Protein AF-A0A2N5KLE1-F1 (afdb_monomer_lite)

Foldseek 3Di:
DDDPDDDPDDPDDDDDLVVDPPSVVDDDAAAECQLPDDPPDPDDPVHHYHVHDDDDPPDPVVPPDPD

Secondary structure (DSSP, 8-state):
----------S-----GGG-S-GGG----EEESGGG--TTS---TTSEEESSPPPPPSSTTT-TT--

Sequence (67 aa):
MGLQRLDHRPLLVLVHAGSMDGLSRFEPAADIFASRAQPWDHMNPELAKMPEMPPLPDNELFRIRQG

Structure (mmCIF, N/CA/C/O backbone):
data_AF-A0A2N5KLE1-F1
#
_entry.id   AF-A0A2N5KLE1-F1
#
loop_
_atom_site.group_PDB
_atom_site.id
_atom_site.type_symbol
_atom_site.label_atom_id
_atom_site.label_alt_id
_atom_site.label_comp_id
_atom_site.label_asym_id
_atom_site.label_entity_id
_atom_site.label_seq_id
_atom_site.pdbx_PDB_ins_code
_atom_site.Cartn_x
_atom_site.Cartn_y
_atom_site.Cartn_z
_atom_site.occupancy
_atom_site.B_iso_or_equiv
_atom_site.auth_seq_id
_atom_site.auth_comp_id
_atom_site.auth_asym_id
_atom_site.auth_atom_id
_atom_site.pdbx_PDB_model_num
ATOM 1 N N . MET A 1 1 ? -33.761 -27.380 -18.968 1.00 38.03 1 MET A N 1
ATOM 2 C CA . MET A 1 1 ? -32.319 -27.573 -18.703 1.00 38.03 1 MET A CA 1
ATOM 3 C C . MET A 1 1 ? -31.810 -26.258 -18.127 1.00 38.03 1 MET A C 1
ATOM 5 O O . MET A 1 1 ? -31.846 -25.262 -18.833 1.00 38.03 1 MET A O 1
ATOM 9 N N . GLY A 1 2 ? -31.579 -26.204 -16.813 1.00 41.84 2 GLY A N 1
ATOM 10 C CA . GLY A 1 2 ? -31.504 -24.953 -16.046 1.00 41.84 2 GLY A CA 1
ATOM 11 C C . GLY A 1 2 ? -30.216 -24.165 -16.279 1.00 41.84 2 GLY A C 1
ATOM 12 O O . GLY A 1 2 ? -29.127 -24.708 -16.112 1.00 41.84 2 GLY A O 1
ATOM 13 N N . LEU A 1 3 ? -30.354 -22.883 -16.628 1.00 54.56 3 LEU A N 1
ATOM 14 C CA . LEU A 1 3 ? -29.262 -21.916 -16.561 1.00 54.56 3 LEU A CA 1
ATOM 15 C C . LEU A 1 3 ? -28.939 -21.668 -15.086 1.00 54.56 3 LEU A C 1
ATOM 17 O O . LEU A 1 3 ? -29.729 -21.088 -14.342 1.00 54.56 3 LEU A O 1
ATOM 21 N N . GLN A 1 4 ? -27.792 -22.189 -14.668 1.00 51.72 4 GLN A N 1
ATOM 22 C CA . GLN A 1 4 ? -27.225 -22.006 -13.342 1.00 51.72 4 GLN A CA 1
ATOM 23 C C . GLN A 1 4 ? -27.053 -20.504 -13.071 1.00 51.72 4 GLN A C 1
ATOM 25 O O . GLN A 1 4 ? -26.524 -19.763 -13.898 1.00 51.72 4 GLN A O 1
ATOM 30 N N . ARG A 1 5 ? -27.529 -20.071 -11.904 1.00 53.00 5 ARG A N 1
ATOM 31 C CA . ARG A 1 5 ? -27.419 -18.719 -11.352 1.00 53.00 5 ARG A CA 1
ATOM 32 C C . ARG A 1 5 ? -25.967 -18.230 -11.446 1.00 53.00 5 ARG A C 1
ATOM 34 O O . ARG A 1 5 ? -25.119 -18.764 -10.736 1.00 53.00 5 ARG A O 1
ATOM 41 N N . LEU A 1 6 ? -25.693 -17.230 -12.295 1.00 60.69 6 LEU A N 1
ATOM 42 C CA . LEU A 1 6 ? -24.435 -16.476 -12.255 1.00 60.69 6 LEU A CA 1
ATOM 43 C C . LEU A 1 6 ? -24.244 -16.005 -10.820 1.00 60.69 6 LEU A C 1
ATOM 45 O O . LEU A 1 6 ? -25.097 -15.303 -10.293 1.00 60.69 6 LEU A O 1
ATOM 49 N N . ASP A 1 7 ? -23.182 -16.448 -10.169 1.00 64.62 7 ASP A N 1
ATOM 50 C CA . ASP A 1 7 ? -22.844 -16.023 -8.823 1.00 64.62 7 ASP A CA 1
ATOM 51 C C . ASP A 1 7 ? -22.732 -14.486 -8.792 1.00 64.62 7 ASP A C 1
ATOM 53 O O . ASP A 1 7 ? -21.932 -13.904 -9.515 1.00 64.62 7 ASP A O 1
ATOM 57 N N . HIS A 1 8 ? -23.594 -13.813 -8.026 1.00 64.75 8 HIS A N 1
ATOM 58 C CA . HIS A 1 8 ? -23.690 -12.346 -8.000 1.00 64.75 8 HIS A CA 1
ATOM 59 C C . HIS A 1 8 ? -22.589 -11.685 -7.154 1.00 64.75 8 HIS A C 1
ATOM 61 O O . HIS A 1 8 ? -22.703 -10.505 -6.818 1.00 64.75 8 HIS A O 1
ATOM 67 N N . ARG A 1 9 ? -21.571 -12.436 -6.714 1.00 65.50 9 ARG A N 1
ATOM 68 C CA . ARG A 1 9 ? -20.559 -11.918 -5.794 1.00 65.50 9 ARG A CA 1
ATOM 69 C C . ARG A 1 9 ? -19.464 -11.160 -6.549 1.00 65.50 9 ARG A C 1
ATOM 71 O O . ARG A 1 9 ? -18.992 -11.630 -7.584 1.00 65.50 9 ARG A O 1
ATOM 78 N N . PRO A 1 10 ? -19.035 -9.998 -6.030 1.00 65.25 10 PRO A N 1
ATOM 79 C CA . PRO A 1 10 ? -17.928 -9.259 -6.616 1.00 65.25 10 PRO A CA 1
ATOM 80 C C . PRO A 1 10 ? -16.641 -10.088 -6.534 1.00 65.25 10 PRO A C 1
ATOM 82 O O . PRO A 1 10 ? -16.312 -10.631 -5.481 1.00 65.25 10 PRO A O 1
ATOM 85 N N . LEU A 1 11 ? -15.898 -10.149 -7.641 1.00 72.19 11 LEU A N 1
ATOM 86 C CA . LEU A 1 11 ? -14.576 -10.786 -7.684 1.00 72.19 11 LEU A CA 1
ATOM 87 C C . LEU A 1 11 ? -13.525 -10.045 -6.850 1.00 72.19 11 LEU A C 1
ATOM 89 O O . LEU A 1 11 ? -12.561 -10.650 -6.392 1.00 72.19 11 LEU A O 1
ATOM 93 N N . LEU A 1 12 ? -13.695 -8.734 -6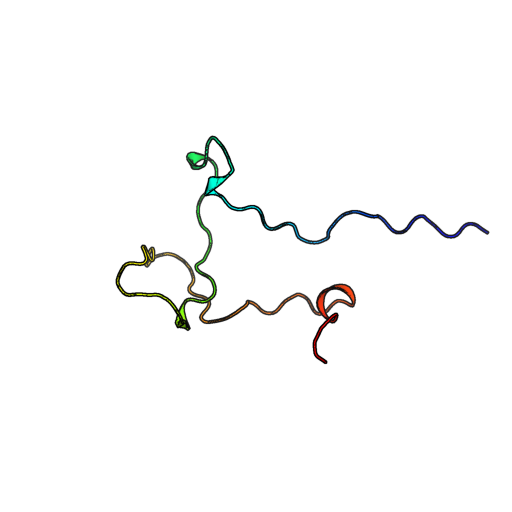.690 1.00 76.69 12 LEU A N 1
ATOM 94 C CA . LEU A 1 12 ? -12.819 -7.868 -5.918 1.00 76.69 12 LEU A CA 1
ATOM 95 C C . LEU A 1 12 ? -13.670 -6.807 -5.226 1.00 76.69 12 LEU A C 1
ATOM 97 O O . LEU A 1 12 ? -14.527 -6.184 -5.854 1.00 76.69 12 LEU A O 1
ATOM 101 N N . VAL A 1 13 ? -13.410 -6.591 -3.940 1.00 81.88 13 VAL A N 1
ATOM 102 C CA . VAL A 1 13 ? -14.005 -5.506 -3.160 1.00 81.88 13 VAL A CA 1
ATOM 103 C C . VAL A 1 13 ? -12.873 -4.674 -2.588 1.00 81.88 13 VAL A C 1
ATOM 105 O O . VAL A 1 13 ? -11.987 -5.198 -1.918 1.00 81.88 13 VAL A O 1
ATOM 108 N N . LEU A 1 14 ? -12.915 -3.375 -2.860 1.00 85.00 14 LEU A N 1
ATOM 109 C CA . LEU A 1 14 ? -12.011 -2.390 -2.286 1.00 85.00 14 LEU A CA 1
ATOM 110 C C . LEU A 1 14 ? -12.777 -1.655 -1.191 1.00 85.00 14 LEU A C 1
ATOM 112 O O . LEU A 1 14 ? -13.831 -1.074 -1.453 1.00 85.00 14 LEU A O 1
ATOM 116 N N . VAL A 1 15 ? -12.261 -1.701 0.032 1.00 88.50 15 VAL A N 1
ATOM 117 C CA . VAL A 1 15 ? -12.842 -1.012 1.187 1.00 88.50 15 VAL A CA 1
ATOM 118 C C . VAL A 1 15 ? -11.826 -0.002 1.690 1.00 88.50 15 VAL A C 1
ATOM 120 O O . VAL A 1 15 ? -10.639 -0.305 1.794 1.00 88.50 15 VAL A O 1
ATOM 123 N N . HIS A 1 16 ? -12.283 1.208 1.994 1.00 89.56 16 HIS A N 1
ATOM 124 C CA . HIS A 1 16 ? -11.416 2.230 2.555 1.00 89.56 16 HIS A CA 1
ATOM 125 C C . HIS A 1 16 ? -11.068 1.875 4.004 1.00 89.56 16 HIS A C 1
ATOM 127 O O . HIS A 1 16 ? -11.956 1.744 4.841 1.00 89.56 16 HIS A O 1
ATOM 133 N N . ALA A 1 17 ? -9.778 1.767 4.325 1.00 88.12 17 ALA A N 1
ATOM 134 C CA . ALA A 1 17 ? -9.339 1.444 5.682 1.00 88.12 17 ALA A CA 1
ATOM 135 C C . ALA A 1 17 ? -9.905 2.434 6.719 1.00 88.12 17 ALA A C 1
ATOM 137 O O . ALA A 1 17 ? -10.373 2.029 7.775 1.00 88.12 17 ALA A O 1
ATOM 138 N N . GLY A 1 18 ? -9.984 3.729 6.394 1.00 87.81 18 GLY A N 1
ATOM 139 C CA . GLY A 1 18 ? -10.534 4.740 7.308 1.00 87.81 18 GLY A CA 1
ATOM 140 C C . GLY A 1 18 ? -12.015 4.562 7.679 1.00 87.81 18 GLY A C 1
ATOM 141 O O . GLY A 1 18 ? -12.484 5.263 8.566 1.00 87.81 18 GLY A O 1
ATOM 142 N N . SER A 1 19 ? -12.757 3.659 7.024 1.00 90.94 19 SER A N 1
ATOM 143 C CA . SER A 1 19 ? -14.125 3.300 7.428 1.00 90.94 19 SER A CA 1
ATOM 144 C C . SER A 1 19 ? -14.204 2.030 8.286 1.00 90.94 19 SER A C 1
ATOM 146 O O . SER A 1 19 ? -15.309 1.567 8.559 1.00 90.94 19 SER A O 1
ATOM 148 N N . MET A 1 20 ? -13.072 1.420 8.652 1.00 89.75 20 MET A N 1
ATOM 149 C CA . MET A 1 20 ? -13.008 0.166 9.409 1.00 89.75 20 MET A CA 1
ATOM 150 C C . MET A 1 20 ? -12.468 0.387 10.824 1.00 89.75 20 MET A C 1
ATOM 152 O O . 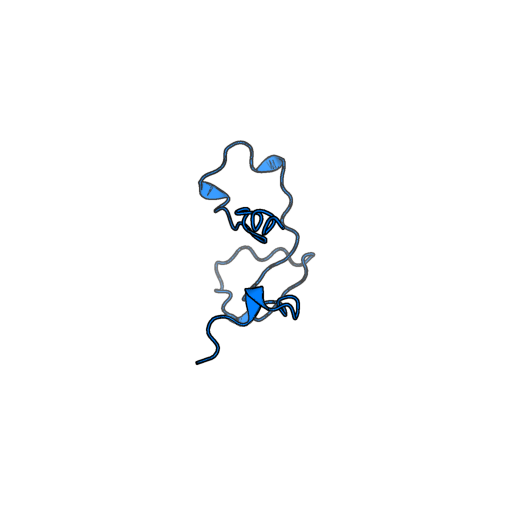MET A 1 20 ? -11.481 1.092 11.024 1.00 89.75 20 MET A O 1
ATOM 156 N N . ASP A 1 21 ? -13.053 -0.311 11.795 1.00 91.69 21 ASP A N 1
ATOM 157 C CA . ASP A 1 21 ? -12.492 -0.419 13.141 1.00 91.69 21 ASP A CA 1
ATOM 158 C C . ASP A 1 21 ? -11.377 -1.478 13.195 1.00 91.69 21 ASP A C 1
ATOM 160 O O . ASP A 1 21 ? -11.409 -2.487 12.487 1.00 91.69 21 ASP A O 1
ATOM 164 N N . GLY A 1 22 ? -10.396 -1.292 14.084 1.00 89.38 22 GLY A N 1
ATOM 165 C CA . GLY A 1 22 ? -9.376 -2.313 14.360 1.00 89.38 22 GLY A CA 1
ATOM 166 C C . GLY A 1 22 ? -8.345 -2.514 13.244 1.00 89.38 22 GLY A C 1
ATOM 167 O O . GLY A 1 22 ? -7.916 -3.642 13.000 1.00 89.38 22 GLY A O 1
ATOM 168 N N . LEU A 1 23 ? -7.919 -1.427 12.596 1.00 86.12 23 LEU A N 1
ATOM 169 C CA . LEU A 1 23 ? -6.944 -1.446 11.496 1.00 86.12 23 LEU A CA 1
ATOM 170 C C . LEU A 1 23 ? -5.600 -2.098 11.828 1.00 86.12 23 LEU A C 1
ATOM 172 O O . LEU A 1 23 ? -4.932 -2.577 10.921 1.00 86.12 23 LEU A O 1
ATOM 176 N N . SER A 1 24 ? -5.235 -2.202 13.108 1.00 89.25 24 SER A N 1
ATOM 177 C CA . SER A 1 24 ? -4.024 -2.908 13.549 1.00 89.25 24 SER A CA 1
ATOM 178 C C . SER A 1 24 ? -3.984 -4.390 13.162 1.00 89.25 24 SER A C 1
ATOM 180 O O . SER A 1 24 ? -2.942 -5.022 13.284 1.00 89.25 24 SER A O 1
ATOM 182 N N . ARG A 1 25 ? -5.106 -4.960 12.709 1.00 88.88 25 ARG A N 1
ATOM 183 C CA . ARG A 1 25 ? -5.201 -6.346 12.229 1.00 88.88 25 ARG A CA 1
ATOM 184 C C . ARG A 1 25 ? -4.771 -6.522 10.773 1.00 88.88 25 ARG A C 1
ATOM 186 O O . ARG A 1 25 ? -4.709 -7.659 10.312 1.00 88.88 25 ARG A O 1
ATOM 193 N N . PHE A 1 26 ? -4.533 -5.431 10.049 1.00 88.69 26 PHE A N 1
ATOM 194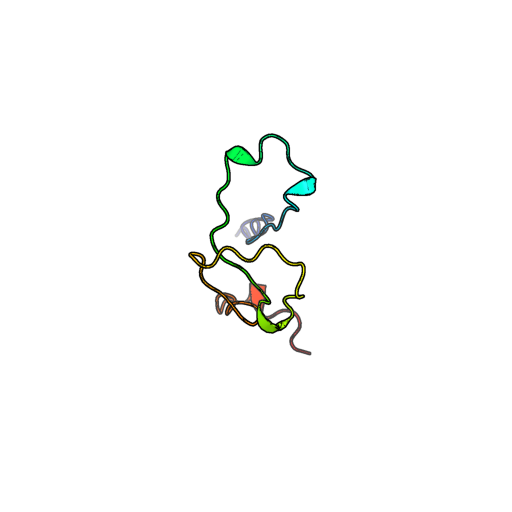 C CA . PHE A 1 26 ? -4.203 -5.454 8.631 1.00 88.69 26 PHE A CA 1
ATOM 195 C C . PHE A 1 26 ? -2.885 -4.721 8.405 1.00 88.69 26 PHE A C 1
ATOM 197 O O . PHE A 1 26 ? -2.772 -3.528 8.674 1.00 88.69 26 PHE A O 1
ATOM 204 N N . GLU A 1 27 ? -1.895 -5.440 7.889 1.00 89.75 27 GLU A N 1
ATOM 205 C CA . GLU A 1 27 ? -0.617 -4.855 7.498 1.00 89.75 27 GLU A CA 1
ATOM 206 C C . GLU A 1 27 ? -0.671 -4.445 6.019 1.00 89.75 27 GLU A C 1
ATOM 208 O O . GLU A 1 27 ? -1.105 -5.242 5.178 1.00 89.75 27 GLU A O 1
ATOM 213 N N . PRO A 1 28 ? -0.264 -3.211 5.670 1.00 91.75 28 PRO A N 1
ATOM 214 C CA . PRO A 1 28 ? -0.144 -2.809 4.276 1.00 91.75 28 PRO A CA 1
ATOM 215 C C . PRO A 1 28 ? 0.845 -3.715 3.536 1.00 91.75 28 PRO A C 1
ATOM 217 O O . PRO A 1 28 ? 1.947 -3.954 4.017 1.00 91.75 28 PRO A O 1
ATOM 220 N N . ALA A 1 29 ? 0.461 -4.203 2.356 1.00 91.94 29 ALA A N 1
ATOM 221 C CA . ALA A 1 29 ? 1.282 -5.138 1.581 1.00 91.94 29 ALA A CA 1
ATOM 222 C C . ALA A 1 29 ? 2.057 -4.471 0.429 1.00 91.94 29 ALA A C 1
ATOM 224 O O . ALA A 1 29 ? 3.078 -4.993 -0.016 1.00 91.94 29 ALA A O 1
ATOM 225 N N . ALA A 1 30 ? 1.564 -3.342 -0.084 1.00 93.06 30 ALA A N 1
ATOM 226 C CA . ALA A 1 30 ? 2.154 -2.623 -1.209 1.00 93.06 30 ALA A CA 1
ATOM 227 C C . ALA A 1 30 ? 1.613 -1.192 -1.287 1.00 93.06 30 ALA A C 1
ATOM 229 O O . ALA A 1 30 ? 0.489 -0.930 -0.853 1.00 93.06 30 ALA A O 1
ATOM 230 N N . ASP A 1 31 ? 2.373 -0.315 -1.940 1.00 94.69 31 ASP A N 1
ATOM 231 C CA . ASP A 1 31 ? 1.898 1.000 -2.367 1.00 94.69 31 ASP A CA 1
ATOM 232 C C . ASP A 1 31 ? 1.569 0.971 -3.859 1.00 94.69 31 ASP A C 1
ATOM 234 O O . ASP A 1 31 ? 2.413 0.614 -4.684 1.00 94.69 31 ASP A O 1
ATOM 238 N N . ILE A 1 32 ? 0.343 1.357 -4.213 1.00 93.94 32 ILE A N 1
ATOM 239 C CA . ILE A 1 32 ? -0.154 1.385 -5.593 1.00 93.94 32 ILE A CA 1
ATOM 240 C C . ILE A 1 32 ? -0.296 2.839 -6.054 1.00 93.94 32 ILE A C 1
ATOM 242 O O . ILE A 1 32 ? -0.667 3.700 -5.262 1.00 93.94 32 ILE A O 1
ATOM 246 N N . PHE A 1 33 ? -0.022 3.109 -7.334 1.00 94.38 33 PHE A N 1
ATOM 247 C CA . PHE A 1 33 ? 0.076 4.461 -7.906 1.00 94.38 33 PHE A CA 1
ATOM 248 C C . PHE A 1 33 ? 1.220 5.306 -7.323 1.00 94.38 33 PHE A C 1
ATOM 250 O O . PHE A 1 33 ? 1.130 6.532 -7.241 1.00 94.38 33 PHE A O 1
ATOM 257 N N . ALA A 1 34 ? 2.330 4.656 -6.965 1.00 96.00 34 ALA A N 1
ATOM 258 C CA . ALA A 1 34 ? 3.495 5.305 -6.367 1.00 96.00 34 ALA A CA 1
ATOM 259 C C . ALA A 1 34 ? 4.153 6.365 -7.277 1.00 96.00 34 ALA A C 1
ATOM 261 O O . ALA A 1 34 ? 4.883 7.214 -6.774 1.00 96.00 34 ALA A O 1
ATOM 262 N N . SER A 1 35 ? 3.878 6.375 -8.592 1.00 96.81 35 SER A N 1
ATOM 263 C CA . SER A 1 35 ? 4.336 7.438 -9.505 1.00 96.81 35 SER A CA 1
ATOM 264 C C . SER A 1 35 ? 3.753 8.814 -9.159 1.00 96.81 35 SER A C 1
ATOM 266 O O . SER A 1 35 ? 4.328 9.839 -9.526 1.00 96.81 35 SER A O 1
ATOM 268 N N . ARG A 1 36 ? 2.615 8.838 -8.451 1.00 97.12 36 ARG A N 1
ATOM 269 C CA . ARG A 1 36 ? 1.890 10.045 -8.032 1.00 97.12 36 ARG A CA 1
ATOM 270 C C . ARG A 1 36 ? 2.080 10.364 -6.549 1.00 97.12 36 ARG A C 1
ATOM 272 O O . ARG A 1 36 ? 1.421 11.283 -6.061 1.00 97.12 36 ARG A O 1
ATOM 279 N N . ALA A 1 37 ? 2.960 9.634 -5.857 1.00 96.56 37 ALA A N 1
ATOM 280 C CA . ALA A 1 37 ? 3.256 9.870 -4.451 1.00 96.56 37 ALA A CA 1
ATOM 281 C C . ALA A 1 37 ? 3.725 11.314 -4.242 1.00 96.56 37 ALA A C 1
ATOM 283 O O . ALA A 1 37 ? 4.584 11.831 -4.963 1.00 96.56 37 ALA A O 1
ATOM 284 N N . GLN A 1 38 ? 3.127 11.972 -3.263 1.00 96.62 38 GLN A N 1
ATOM 285 C CA . GLN A 1 38 ? 3.457 13.323 -2.860 1.00 96.62 38 GLN A CA 1
ATOM 286 C C . GLN A 1 38 ? 4.518 13.303 -1.752 1.00 96.62 38 GLN A C 1
ATOM 288 O O . GLN A 1 38 ? 4.642 12.315 -1.028 1.00 96.62 38 GLN A O 1
ATOM 293 N N . PRO A 1 39 ? 5.270 14.400 -1.550 1.00 95.25 39 PRO A N 1
ATOM 294 C CA . PRO A 1 39 ? 6.320 14.453 -0.529 1.00 95.25 39 PRO A CA 1
ATOM 295 C C . PRO A 1 39 ? 5.839 14.226 0.913 1.00 95.25 39 PRO A C 1
ATOM 297 O O . PRO A 1 39 ? 6.658 13.971 1.792 1.00 95.25 39 PRO A O 1
ATOM 300 N N . TRP A 1 40 ? 4.535 14.358 1.169 1.00 95.62 40 TRP A N 1
ATOM 301 C CA . TRP A 1 40 ? 3.921 14.146 2.482 1.00 95.62 40 TRP A CA 1
ATOM 302 C C . TRP A 1 40 ? 3.309 12.750 2.659 1.00 95.62 40 TRP A C 1
ATOM 304 O O . TRP A 1 40 ? 2.790 12.458 3.737 1.00 95.62 40 TRP A O 1
ATOM 314 N N . ASP A 1 41 ? 3.350 11.889 1.640 1.00 94.12 41 ASP A N 1
ATOM 315 C CA . ASP A 1 41 ? 2.811 10.536 1.745 1.00 94.12 41 ASP A CA 1
ATOM 316 C C . ASP A 1 41 ? 3.731 9.655 2.601 1.00 94.12 41 ASP A C 1
ATOM 318 O O . ASP A 1 41 ? 4.951 9.615 2.421 1.00 94.12 41 ASP A O 1
ATOM 322 N N . HIS A 1 42 ? 3.146 8.909 3.542 1.00 91.00 42 HIS A N 1
ATOM 323 C CA . HIS A 1 42 ? 3.896 7.951 4.348 1.00 91.00 42 HIS A CA 1
ATOM 324 C C . HIS A 1 42 ? 4.149 6.663 3.552 1.00 91.00 42 HIS A C 1
ATOM 326 O O . HIS A 1 42 ? 3.358 5.724 3.587 1.00 91.00 42 HIS A O 1
ATOM 332 N N . MET A 1 43 ? 5.270 6.629 2.833 1.00 93.88 43 MET A N 1
ATOM 333 C CA . MET A 1 43 ? 5.672 5.504 1.988 1.00 93.88 43 MET A CA 1
ATOM 334 C C . MET A 1 43 ? 6.637 4.584 2.747 1.00 93.88 43 MET A C 1
ATOM 336 O O . MET A 1 43 ? 7.835 4.864 2.794 1.00 93.88 43 MET A O 1
ATOM 340 N N . ASN A 1 44 ? 6.162 3.463 3.299 1.00 94.19 44 ASN A N 1
ATOM 341 C CA . ASN A 1 44 ? 7.041 2.507 3.992 1.00 94.19 44 ASN A CA 1
ATOM 342 C C . ASN A 1 44 ? 8.077 1.915 3.005 1.00 94.19 44 ASN A C 1
ATOM 344 O O . ASN A 1 44 ? 7.671 1.208 2.081 1.00 94.19 44 ASN A O 1
ATOM 348 N N . PRO A 1 45 ? 9.392 2.172 3.149 1.00 94.06 45 PRO A N 1
ATOM 349 C CA . PRO A 1 45 ? 10.403 1.765 2.168 1.00 94.06 45 PRO A CA 1
ATOM 350 C C . PRO A 1 45 ? 10.550 0.246 2.004 1.00 94.06 45 PRO A C 1
ATOM 352 O O . PRO A 1 45 ? 11.093 -0.192 0.994 1.00 94.06 45 PRO A O 1
ATOM 355 N N . GLU A 1 46 ? 10.058 -0.550 2.955 1.00 96.38 46 GLU A N 1
ATOM 356 C CA . GLU A 1 46 ? 10.115 -2.016 2.906 1.00 96.38 46 GLU A CA 1
ATOM 357 C C . GLU A 1 46 ? 9.005 -2.632 2.037 1.00 96.38 46 GLU A C 1
ATOM 359 O O . GLU A 1 46 ? 9.079 -3.806 1.677 1.00 96.38 46 GLU A O 1
ATOM 364 N N . LEU A 1 47 ? 7.981 -1.851 1.672 1.00 96.00 47 LEU A N 1
ATOM 365 C CA . LEU A 1 47 ? 6.868 -2.321 0.847 1.00 96.00 47 LEU A CA 1
ATOM 366 C C . LEU A 1 47 ? 7.172 -2.217 -0.647 1.00 96.00 47 LEU A C 1
ATOM 368 O O . LEU A 1 47 ? 7.817 -1.275 -1.119 1.00 96.00 47 LEU A O 1
ATOM 372 N N . ALA A 1 48 ? 6.615 -3.155 -1.415 1.00 95.38 48 ALA A N 1
ATOM 373 C CA . ALA A 1 48 ? 6.654 -3.097 -2.868 1.00 95.38 48 ALA A CA 1
ATOM 374 C C . ALA A 1 48 ? 5.969 -1.819 -3.382 1.00 95.38 48 ALA A C 1
ATOM 376 O O . ALA A 1 48 ? 4.877 -1.458 -2.940 1.00 95.38 48 ALA A O 1
ATOM 377 N N . LYS A 1 49 ? 6.609 -1.150 -4.348 1.00 95.56 49 LYS A N 1
ATOM 378 C CA . LYS A 1 49 ? 6.109 0.084 -4.967 1.00 95.56 49 LYS A CA 1
ATOM 379 C C . LYS A 1 49 ? 5.619 -0.213 -6.373 1.00 95.56 49 LYS A C 1
ATOM 381 O O . LYS A 1 49 ? 6.408 -0.571 -7.247 1.00 95.56 49 LYS A O 1
ATOM 386 N N . MET A 1 50 ? 4.327 -0.041 -6.603 1.00 95.25 50 MET A N 1
ATOM 387 C CA . MET A 1 50 ? 3.712 -0.184 -7.916 1.00 95.25 50 MET A CA 1
ATOM 388 C C . MET A 1 50 ? 3.462 1.225 -8.460 1.00 95.25 50 MET A C 1
ATOM 390 O O . MET A 1 50 ? 2.626 1.945 -7.910 1.00 95.25 50 MET A O 1
ATOM 394 N N . PRO A 1 51 ? 4.195 1.671 -9.498 1.00 95.25 51 PRO A N 1
ATOM 395 C CA . PRO A 1 51 ? 4.080 3.042 -9.987 1.00 95.25 51 PRO A CA 1
ATOM 396 C C . PRO A 1 51 ? 2.682 3.348 -10.528 1.00 95.25 51 PRO A C 1
ATOM 398 O O . PRO A 1 51 ? 2.213 4.464 -10.373 1.00 95.25 51 PRO A O 1
ATOM 401 N N . GLU A 1 52 ? 1.994 2.359 -11.094 1.00 94.12 52 GLU A N 1
ATOM 402 C CA . GLU A 1 52 ? 0.639 2.471 -11.639 1.00 94.12 52 GLU A CA 1
ATOM 403 C C . GLU A 1 52 ? -0.227 1.294 -11.158 1.00 94.12 52 GLU A C 1
ATOM 405 O O . GLU A 1 52 ? 0.203 0.500 -10.317 1.00 94.12 52 GLU A O 1
ATOM 410 N N . MET A 1 53 ? -1.449 1.179 -11.688 1.00 87.50 53 MET A N 1
ATOM 411 C CA . MET A 1 53 ? -2.333 0.042 -11.427 1.00 87.50 53 MET A CA 1
ATOM 412 C C . MET A 1 53 ? -1.603 -1.285 -11.733 1.00 87.50 53 MET A C 1
ATOM 414 O O . MET A 1 53 ? -1.073 -1.427 -12.840 1.00 87.50 53 MET A O 1
ATOM 418 N N . PRO A 1 54 ? -1.596 -2.268 -10.810 1.00 84.19 54 PRO A N 1
ATOM 419 C CA . PRO A 1 54 ? -1.152 -3.620 -11.118 1.00 84.19 54 PRO A CA 1
ATOM 420 C C . PRO A 1 54 ? -1.875 -4.176 -12.348 1.00 84.19 54 PRO A C 1
ATOM 422 O O . PRO A 1 54 ? -3.043 -3.836 -12.563 1.00 84.19 54 PRO A O 1
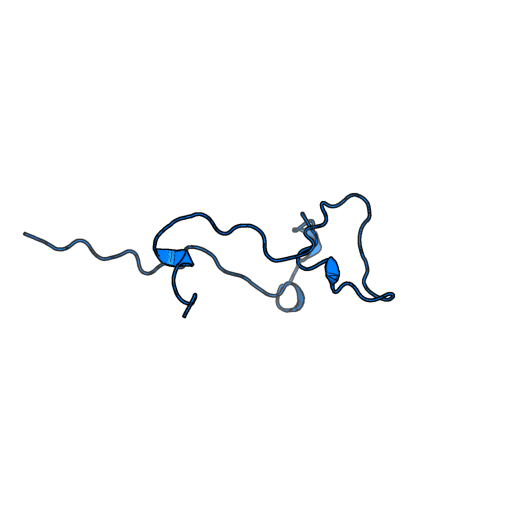ATOM 425 N N . PRO A 1 55 ? -1.244 -5.084 -13.115 1.00 77.75 55 PRO A N 1
ATOM 426 C CA . PRO A 1 55 ? -1.966 -5.830 -14.131 1.00 77.75 55 PRO A CA 1
ATOM 427 C C . PRO A 1 55 ? -3.128 -6.569 -13.463 1.00 77.75 55 PRO A C 1
ATOM 429 O O . PRO A 1 55 ? -2.932 -7.414 -12.587 1.00 77.75 55 PRO A O 1
ATOM 432 N N . LEU A 1 56 ? -4.349 -6.217 -13.858 1.00 74.25 56 LEU A N 1
ATOM 433 C CA . LEU A 1 56 ? -5.527 -6.981 -13.480 1.00 74.25 56 LEU A CA 1
ATOM 434 C C . LEU A 1 56 ? -5.430 -8.359 -14.153 1.00 74.25 56 LEU A C 1
ATOM 436 O O . LEU A 1 56 ? -4.897 -8.451 -15.263 1.00 74.25 56 LEU A O 1
ATOM 440 N N . PRO A 1 57 ? -5.916 -9.436 -13.515 1.00 68.62 57 PRO A N 1
ATOM 441 C CA . PRO A 1 57 ? -5.975 -10.745 -14.153 1.00 68.62 57 PRO A CA 1
ATOM 442 C C . PRO A 1 57 ? -6.650 -10.638 -15.525 1.00 68.62 57 PRO A C 1
ATOM 444 O O . PRO A 1 57 ? -7.703 -10.007 -15.632 1.00 68.62 57 PRO A O 1
ATOM 447 N N . ASP A 1 58 ? -6.078 -11.264 -16.560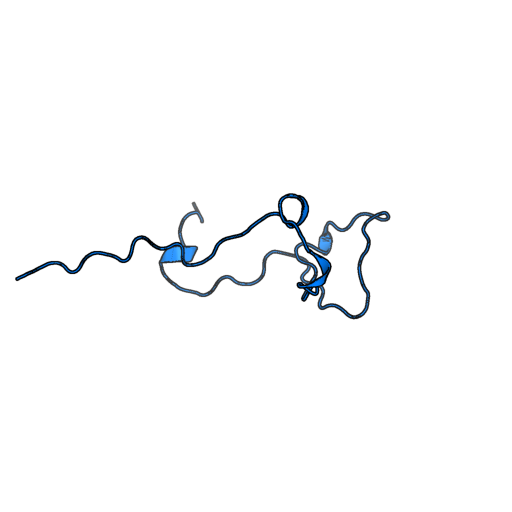 1.00 66.25 58 ASP A N 1
ATOM 448 C CA . ASP A 1 58 ? -6.706 -11.334 -17.886 1.00 66.25 58 ASP A CA 1
ATOM 449 C C . ASP A 1 58 ? -7.897 -12.297 -17.845 1.00 66.25 58 ASP A C 1
ATOM 451 O O . ASP A 1 58 ? -7.832 -13.459 -18.246 1.00 66.25 58 ASP A O 1
ATOM 455 N N . ASN A 1 59 ? -9.001 -11.813 -17.288 1.00 64.19 59 ASN A N 1
ATOM 456 C CA . ASN A 1 59 ? -10.292 -12.465 -17.342 1.00 64.19 59 ASN A CA 1
ATOM 457 C C . ASN A 1 59 ? -11.344 -11.476 -17.858 1.00 64.19 59 ASN A C 1
ATOM 459 O O . ASN A 1 59 ? -11.186 -10.256 -17.777 1.00 64.19 59 ASN A O 1
ATOM 463 N N . GLU A 1 60 ? -12.425 -12.016 -18.422 1.00 60.62 60 GLU A N 1
ATOM 464 C CA . GLU A 1 60 ? -13.486 -11.240 -19.083 1.00 60.62 60 GLU A CA 1
ATOM 465 C C . GLU A 1 60 ? -14.091 -10.131 -18.206 1.00 60.62 60 GLU A C 1
ATOM 467 O O . GLU A 1 60 ? -14.628 -9.158 -18.730 1.00 60.62 60 GLU A O 1
ATOM 472 N N . LEU A 1 61 ? -13.962 -10.232 -16.881 1.00 55.91 61 LEU A N 1
ATOM 473 C CA . LEU A 1 61 ? -14.577 -9.328 -15.911 1.00 55.91 61 LEU A CA 1
ATOM 474 C C . LEU A 1 61 ? -13.762 -8.044 -15.678 1.00 55.91 61 LEU A C 1
ATOM 476 O O . LEU A 1 61 ? -14.351 -7.014 -15.355 1.00 55.91 61 LEU A O 1
ATOM 480 N N . PHE A 1 62 ? -12.446 -8.057 -15.917 1.00 57.66 62 PHE A N 1
ATOM 481 C CA . PHE A 1 62 ? -11.586 -6.863 -15.835 1.00 57.66 62 PHE A CA 1
ATOM 482 C C . PHE A 1 62 ? -11.378 -6.152 -17.186 1.00 57.66 62 PHE A C 1
ATOM 484 O O . PHE A 1 62 ? -10.759 -5.091 -17.230 1.00 57.66 62 PHE A O 1
ATOM 491 N N . ARG A 1 63 ? -11.922 -6.688 -18.291 1.00 57.78 63 ARG A N 1
ATOM 492 C CA . ARG A 1 63 ? -11.851 -6.065 -19.634 1.00 57.78 63 ARG A CA 1
ATOM 493 C C . ARG A 1 63 ? -12.885 -4.964 -19.872 1.00 57.78 63 ARG A C 1
ATOM 495 O O . ARG A 1 63 ? -12.862 -4.306 -20.912 1.00 57.78 63 ARG A O 1
ATOM 502 N N . ILE A 1 64 ? -13.815 -4.755 -18.944 1.00 56.44 64 ILE A N 1
ATOM 503 C CA . ILE A 1 64 ? -14.870 -3.759 -19.114 1.00 56.44 64 ILE A CA 1
ATOM 504 C C . ILE A 1 64 ? -14.244 -2.374 -18.872 1.00 56.44 64 ILE A C 1
ATOM 506 O O . ILE A 1 64 ? -13.817 -2.086 -17.758 1.00 56.44 64 ILE A O 1
ATOM 510 N N . ARG A 1 65 ? -14.240 -1.526 -19.915 1.00 50.03 65 ARG A N 1
ATOM 511 C CA . ARG A 1 65 ? -13.792 -0.108 -19.985 1.00 50.03 65 ARG A CA 1
ATOM 512 C C . ARG A 1 65 ? -12.385 0.194 -20.542 1.00 50.03 65 ARG A C 1
ATOM 514 O O . ARG A 1 65 ? -11.736 1.128 -20.084 1.00 50.03 65 ARG A O 1
ATOM 521 N N . GLN A 1 66 ? -11.946 -0.505 -21.587 1.00 45.16 66 GLN A N 1
ATOM 522 C CA . GLN A 1 66 ? -10.982 0.062 -22.547 1.00 45.16 66 GLN A CA 1
ATOM 523 C C . GLN A 1 66 ? -11.750 0.432 -23.826 1.00 45.16 66 GLN A C 1
ATOM 525 O O . GLN A 1 66 ? -11.788 -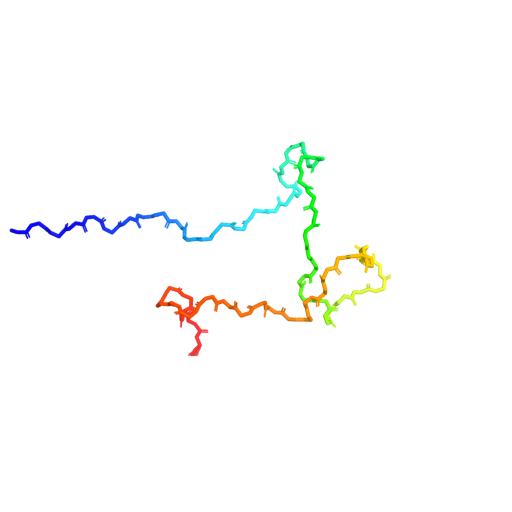0.335 -24.785 1.00 45.16 66 GLN A O 1
ATOM 530 N N . GLY A 1 67 ? -12.459 1.559 -23.785 1.00 39.31 67 GLY A N 1
ATOM 531 C CA . GLY A 1 67 ? -13.231 2.123 -24.892 1.00 39.31 67 GLY A CA 1
ATOM 532 C C . GLY A 1 67 ? -13.446 3.604 -24.660 1.00 39.31 67 GLY A C 1
ATOM 533 O O . GLY A 1 67 ? -13.749 3.951 -23.493 1.00 39.31 67 GLY A O 1
#

Radius of gyration: 17.09 Å; chains: 1; bounding box: 43×42×39 Å

pLDDT: mean 79.83, std 17.42, range [38.03, 97.12]